Protein AF-A0AAW7VIS8-F1 (afdb_monomer_lite)

Foldseek 3Di:
DAKKKKWKDFDDDDDDDPDDDDGPDIDIDIDPPVVVVVVVCVVDVDPGDMDMDIGDLVNLCVLCVVVVHDDDSVLSVVLSVVLVVPDPVCCSNPNDDSVVSVVSSVVSRVPDDDDDPLVRLVVVLVVLVVVLVVQQVVCVVVVHDRDPVSVVSVVVSVVSVVVSVVVVVVVD

Organism: Escherichia coli (NCBI:txid562)

Sequence (172 aa):
MAPIACSWRHIPKFWNWMRALKIEKETRMYGTCETLCRELAAQYPGNTPLMLVVWSPEEIQALADGMEISLTGHEIRTVLARLEDIPEDQRIESGISSAAVMEIINNVSENRQVTVPAELLASLIQTAEQALWKREWAARDHGLAVPECVTRRQEVVNQARTLLKNNTHEND

InterPro domains:
  IPR009811 Protein of unknown function DUF1380 [PF07128] (29-164)

Secondary structure (DSSP, 8-state):
---EEEEEEE--S--S-TT---------EEE-HHHHHHHHHHH--SS--EEEEEE-HHHHHHHHHHTT----HHHHHHHHHHHHHS-HHHHHHH---HHHHHHHHHHHHHT------HHHHHHHHHHHHHHHHHHHHHHHHTTPPPPHHHHHHHHHHHHHHHHHHHHHHTT-

Structure (mmCIF, N/CA/C/O backbone):
data_AF-A0AAW7VIS8-F1
#
_entry.id   AF-A0AAW7VIS8-F1
#
loop_
_atom_site.group_PDB
_atom_site.id
_atom_site.type_symbol
_atom_site.label_atom_id
_atom_site.label_alt_id
_atom_site.label_comp_id
_atom_site.label_asym_id
_atom_site.label_entity_id
_atom_site.label_seq_id
_atom_site.pdbx_PDB_ins_code
_atom_site.Cartn_x
_atom_site.Cartn_y
_atom_site.Cartn_z
_atom_site.occupancy
_atom_site.B_iso_or_equiv
_atom_site.auth_seq_id
_atom_site.auth_comp_id
_atom_site.auth_asym_id
_atom_site.auth_atom_id
_atom_site.pdbx_PDB_model_num
ATOM 1 N N . MET A 1 1 ? -1.446 11.760 21.040 1.00 36.16 1 MET A N 1
ATOM 2 C CA . MET A 1 1 ? -2.507 10.863 21.542 1.00 36.16 1 MET A CA 1
ATOM 3 C C . MET A 1 1 ? -3.394 10.531 20.357 1.00 36.16 1 MET A C 1
ATOM 5 O O . MET A 1 1 ? -3.968 11.453 19.793 1.00 36.16 1 MET A O 1
ATOM 9 N N . ALA A 1 2 ? -3.364 9.285 19.886 1.00 33.38 2 ALA A N 1
ATOM 10 C CA . ALA A 1 2 ? -4.018 8.860 18.647 1.00 33.38 2 ALA A CA 1
ATOM 11 C C . ALA A 1 2 ? -5.399 8.223 18.938 1.00 33.38 2 ALA A C 1
ATOM 13 O O . ALA A 1 2 ? -5.573 7.665 20.020 1.00 33.38 2 ALA A O 1
ATOM 14 N N . PRO A 1 3 ? -6.390 8.352 18.034 1.00 31.83 3 PRO A N 1
ATOM 15 C CA . PRO A 1 3 ? -7.753 7.877 18.271 1.00 31.83 3 PRO A CA 1
ATOM 16 C C . PRO A 1 3 ? -7.880 6.360 18.067 1.00 31.83 3 PRO A C 1
ATOM 18 O O . PRO A 1 3 ? -7.249 5.794 17.179 1.00 31.83 3 PRO A O 1
ATOM 21 N N . ILE A 1 4 ? -8.720 5.734 18.891 1.00 37.12 4 ILE A N 1
ATOM 22 C CA . ILE A 1 4 ? -9.077 4.308 18.887 1.00 37.12 4 ILE A CA 1
ATOM 23 C C . ILE A 1 4 ? -10.488 4.178 18.287 1.00 37.12 4 ILE A C 1
ATOM 25 O O . ILE A 1 4 ? -11.353 5.002 18.600 1.00 37.12 4 ILE A O 1
ATOM 29 N N . ALA A 1 5 ? -10.728 3.167 17.447 1.00 33.66 5 ALA A N 1
ATOM 30 C CA . ALA A 1 5 ? -12.053 2.836 16.913 1.00 33.66 5 ALA A CA 1
ATOM 31 C C . ALA A 1 5 ? -12.623 1.597 17.632 1.00 33.66 5 ALA A C 1
ATOM 33 O O . ALA A 1 5 ? -11.936 0.587 17.764 1.00 33.66 5 ALA A O 1
ATOM 34 N N . CYS A 1 6 ? -13.878 1.657 18.092 1.00 36.50 6 CYS A N 1
ATOM 35 C CA . CYS A 1 6 ? -14.555 0.557 18.798 1.00 36.50 6 CYS A CA 1
ATOM 36 C C . CYS A 1 6 ? -15.800 0.057 18.046 1.00 36.50 6 CYS A C 1
ATOM 38 O O . CYS A 1 6 ? -16.618 0.856 17.590 1.00 36.50 6 CYS A O 1
ATOM 40 N N . SER A 1 7 ? -15.979 -1.268 17.992 1.00 36.31 7 SER A N 1
ATOM 41 C CA . SER A 1 7 ? -17.144 -1.972 17.427 1.00 36.31 7 SER A CA 1
ATOM 42 C C . SER A 1 7 ? -17.787 -2.900 18.476 1.00 36.31 7 SER A C 1
ATOM 44 O O . SER A 1 7 ? -17.074 -3.559 19.235 1.00 36.31 7 SER A O 1
ATOM 46 N N . TRP A 1 8 ? -19.128 -2.989 18.519 1.00 46.12 8 TRP A N 1
ATOM 47 C CA . TRP A 1 8 ? -19.907 -3.627 19.608 1.00 46.12 8 TRP A CA 1
ATOM 48 C C . TRP A 1 8 ? -20.573 -4.959 19.238 1.00 46.12 8 TRP A C 1
ATOM 50 O O . TRP A 1 8 ? -20.967 -5.164 18.093 1.00 46.12 8 TRP A O 1
ATOM 60 N N . ARG A 1 9 ? -20.788 -5.828 20.239 1.00 39.97 9 ARG A N 1
ATOM 61 C CA . ARG A 1 9 ? -21.609 -7.055 20.196 1.00 39.97 9 ARG A CA 1
ATOM 62 C C . ARG A 1 9 ? -22.342 -7.294 21.528 1.00 39.97 9 ARG A C 1
ATOM 64 O O . ARG A 1 9 ? -21.799 -7.045 22.600 1.00 39.97 9 ARG A O 1
ATOM 71 N N . HIS A 1 10 ? -23.549 -7.855 21.464 1.00 36.19 10 HIS A N 1
ATOM 72 C CA . HIS A 1 10 ? -24.329 -8.359 22.606 1.00 36.19 10 HIS A CA 1
ATOM 73 C C . HIS A 1 10 ? -24.281 -9.900 22.616 1.00 36.19 10 HIS A C 1
ATOM 75 O O . HIS A 1 10 ? -24.570 -10.511 21.587 1.00 36.19 10 HIS A O 1
ATOM 81 N N . ILE A 1 11 ? -23.924 -10.550 23.737 1.00 35.75 11 ILE A N 1
ATOM 82 C CA . ILE A 1 11 ? -23.792 -12.025 23.816 1.00 35.75 11 ILE A CA 1
ATOM 83 C C . ILE A 1 11 ? -24.609 -12.610 24.978 1.00 35.75 11 ILE A C 1
ATOM 85 O O . ILE A 1 11 ? -24.197 -12.486 26.130 1.00 35.75 11 ILE A O 1
ATOM 89 N N . PRO A 1 12 ? -25.701 -13.355 24.726 1.00 32.09 12 PRO A N 1
ATOM 90 C CA . PRO A 1 12 ? -26.287 -14.234 25.730 1.00 32.09 12 PRO A CA 1
ATOM 91 C C . PRO A 1 12 ? -25.425 -15.490 25.925 1.00 32.09 12 PRO A C 1
ATOM 93 O O . PRO A 1 12 ? -24.789 -15.994 25.001 1.00 32.09 12 PRO A O 1
ATOM 96 N N . LYS A 1 13 ? -25.410 -15.990 27.162 1.00 38.06 13 LYS A N 1
ATOM 97 C CA . LYS A 1 13 ? -24.588 -17.113 27.625 1.00 38.06 13 LYS A CA 1
ATOM 98 C C . LYS A 1 13 ? -24.809 -18.395 26.803 1.00 38.06 13 LYS A C 1
ATOM 100 O O . LYS A 1 13 ? -25.942 -18.785 26.552 1.00 38.06 13 LYS A O 1
ATOM 105 N N . PHE A 1 14 ? -23.697 -19.103 26.594 1.00 30.92 14 PHE A N 1
ATOM 106 C CA . PHE A 1 14 ? -23.568 -20.509 26.189 1.00 30.92 14 PHE A CA 1
ATOM 107 C C . PHE A 1 14 ? -23.667 -20.826 24.683 1.00 30.92 14 PHE A C 1
ATOM 109 O O . PHE A 1 14 ? -24.693 -20.685 24.029 1.00 30.92 14 PHE A O 1
ATOM 116 N N . TRP A 1 15 ? -22.537 -21.301 24.157 1.00 34.44 15 TRP A N 1
ATOM 117 C CA . TRP A 1 15 ? -22.307 -21.743 22.786 1.00 34.44 15 TRP A CA 1
ATOM 118 C C . TRP A 1 15 ? -23.115 -23.001 22.453 1.00 34.44 15 TRP A C 1
ATOM 120 O O . TRP A 1 15 ? -22.783 -24.051 22.997 1.00 34.44 15 TRP A O 1
ATOM 130 N N . ASN A 1 16 ? -24.097 -22.914 21.539 1.00 27.25 16 ASN A N 1
ATOM 131 C CA . ASN A 1 16 ? -24.385 -23.973 20.551 1.00 27.25 16 ASN A CA 1
ATOM 132 C C . ASN A 1 16 ? -25.410 -23.584 19.450 1.00 27.25 16 ASN A C 1
ATOM 134 O O . ASN A 1 16 ? -26.358 -24.325 19.241 1.00 27.25 16 ASN A O 1
ATOM 138 N N . TRP A 1 17 ? -25.299 -22.433 18.766 1.00 26.44 17 TRP A N 1
ATOM 139 C CA . TRP A 1 17 ? -26.047 -22.162 17.509 1.00 26.44 17 TRP A CA 1
ATOM 140 C C . TRP A 1 17 ? -25.702 -20.772 16.935 1.00 26.44 17 TRP A C 1
ATOM 142 O O . TRP A 1 17 ? -26.416 -19.792 17.134 1.00 26.44 17 TRP A O 1
ATOM 152 N N . MET A 1 18 ? -24.585 -20.648 16.212 1.00 26.09 18 MET A N 1
ATOM 153 C CA . MET A 1 18 ? -24.274 -19.420 15.461 1.00 26.09 18 MET A CA 1
ATOM 154 C C . MET A 1 18 ? -24.998 -19.431 14.111 1.00 26.09 18 MET A C 1
ATOM 156 O O . MET A 1 18 ? -24.404 -19.766 13.091 1.00 26.09 18 MET A O 1
ATOM 160 N N . ARG A 1 19 ? -26.297 -19.108 14.081 1.00 28.11 19 ARG A N 1
ATOM 161 C CA . ARG A 1 19 ? -26.960 -18.797 12.798 1.00 28.11 19 ARG A CA 1
ATOM 162 C C . ARG A 1 19 ? -28.054 -17.730 12.824 1.00 28.11 19 ARG A C 1
ATOM 164 O O . ARG A 1 19 ? -28.596 -17.436 11.769 1.00 28.11 19 ARG A O 1
ATOM 171 N N . ALA A 1 20 ? -28.395 -17.133 13.965 1.00 31.80 20 ALA A N 1
ATOM 172 C CA . ALA A 1 20 ? -29.481 -16.147 13.989 1.00 31.80 20 ALA A CA 1
ATOM 173 C C . ALA A 1 20 ? -29.485 -15.261 15.246 1.00 31.80 20 ALA A C 1
ATOM 175 O O . ALA A 1 20 ? -30.458 -15.262 15.995 1.00 31.80 20 ALA A O 1
ATOM 176 N N . LEU A 1 21 ? -28.427 -14.488 15.498 1.00 36.03 21 LEU A N 1
ATOM 177 C CA . LEU A 1 21 ? -28.512 -13.377 16.455 1.00 36.03 21 LEU A CA 1
ATOM 178 C C . LEU A 1 21 ? -28.484 -12.066 15.678 1.00 36.03 21 LEU A C 1
ATOM 180 O O . LEU A 1 21 ? -27.438 -11.554 15.297 1.00 36.03 21 LEU A O 1
ATOM 184 N N . LYS A 1 22 ? -29.696 -11.582 15.404 1.00 36.78 22 LYS A N 1
ATOM 185 C CA . LYS A 1 22 ? -29.989 -10.269 14.839 1.00 36.78 22 LYS A CA 1
ATOM 186 C C . LYS A 1 22 ? -29.343 -9.211 15.739 1.00 36.78 22 LYS A C 1
ATOM 188 O O . LYS A 1 22 ? -29.690 -9.115 16.914 1.00 36.78 22 LYS A O 1
ATOM 193 N N . ILE A 1 23 ? -28.369 -8.479 15.208 1.00 42.22 23 ILE A N 1
ATOM 194 C CA . ILE A 1 23 ? -27.717 -7.374 15.914 1.00 42.22 23 ILE A CA 1
ATOM 195 C C . ILE A 1 23 ? -28.740 -6.239 16.011 1.00 42.22 23 ILE A C 1
ATOM 197 O O . ILE A 1 23 ? -29.216 -5.750 14.993 1.00 42.22 23 ILE A O 1
ATOM 201 N N . GLU A 1 24 ? -29.151 -5.883 17.231 1.00 42.25 24 GLU A N 1
ATOM 202 C CA . GLU A 1 24 ? -30.193 -4.865 17.443 1.00 42.25 24 GLU A CA 1
ATOM 203 C C . GLU A 1 24 ? -29.655 -3.427 17.400 1.00 42.25 24 GLU A C 1
ATOM 205 O O . GLU A 1 24 ? -3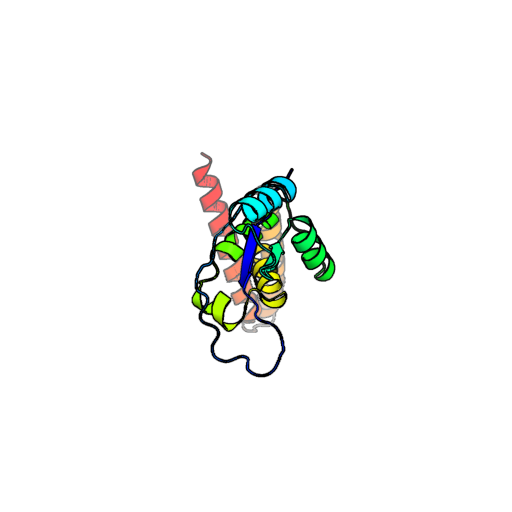0.433 -2.512 17.130 1.00 42.25 24 GLU A O 1
ATOM 210 N N . LYS A 1 25 ? -28.355 -3.198 17.658 1.00 49.59 25 LYS A N 1
ATOM 211 C CA . LYS A 1 25 ? -27.753 -1.855 17.593 1.00 49.59 25 LYS A CA 1
ATOM 212 C C . LYS A 1 25 ? -26.217 -1.881 17.575 1.00 49.59 25 LYS A C 1
ATOM 214 O O . LYS A 1 25 ? -25.607 -2.408 18.503 1.00 49.59 25 LYS A O 1
ATOM 219 N N . GLU A 1 26 ? -25.598 -1.259 16.572 1.00 50.66 26 GLU A N 1
ATOM 220 C CA . GLU A 1 26 ? -24.171 -0.899 16.560 1.00 50.66 26 GLU A CA 1
ATOM 221 C C . GLU A 1 26 ? -24.029 0.608 16.861 1.00 50.66 26 GLU A C 1
ATOM 223 O O . GLU A 1 26 ? -24.616 1.439 16.173 1.00 50.66 26 GLU A O 1
ATOM 228 N N . THR A 1 27 ? -23.270 0.988 17.898 1.00 54.41 27 THR A N 1
ATOM 229 C CA . THR A 1 27 ? -23.032 2.407 18.249 1.00 54.41 27 THR A CA 1
ATOM 230 C C . THR A 1 27 ? -21.568 2.773 18.034 1.00 54.41 27 THR A C 1
ATOM 232 O O . THR A 1 27 ? -20.755 2.517 18.898 1.00 54.41 27 THR A O 1
ATOM 235 N N . ARG A 1 28 ? -21.157 3.401 16.937 1.00 55.91 28 ARG A N 1
ATOM 236 C CA . ARG A 1 28 ? -19.734 3.777 16.781 1.00 55.91 28 ARG A CA 1
ATOM 237 C C . ARG A 1 28 ? -19.318 4.802 17.846 1.00 55.91 28 ARG A C 1
ATOM 239 O O . ARG A 1 28 ? -20.007 5.801 18.032 1.00 55.91 28 ARG A O 1
ATOM 246 N N . MET A 1 29 ? -18.217 4.544 18.554 1.00 64.06 29 MET A N 1
ATOM 247 C CA . MET A 1 29 ? -17.666 5.462 19.558 1.00 64.06 29 MET A CA 1
ATOM 248 C C . MET A 1 29 ? -16.175 5.682 19.299 1.00 64.06 29 MET A C 1
ATOM 250 O O . MET A 1 29 ? -15.439 4.729 19.032 1.00 64.06 29 MET A O 1
ATOM 254 N N . TYR A 1 30 ? -15.743 6.937 19.412 1.00 55.19 30 TYR A N 1
ATOM 255 C CA . TYR A 1 30 ? -14.364 7.371 19.201 1.00 55.19 30 TYR A CA 1
ATOM 256 C C . TYR A 1 30 ? -13.888 8.155 20.416 1.00 55.19 30 TYR A C 1
ATOM 258 O O . TYR A 1 30 ? -14.572 9.061 20.886 1.00 55.19 30 TYR A O 1
ATOM 266 N N . GLY A 1 31 ? -12.703 7.836 20.926 1.00 63.25 31 GLY A N 1
ATOM 267 C CA . GLY A 1 31 ? -12.165 8.530 22.088 1.00 63.25 31 GLY A CA 1
ATOM 268 C C . GLY A 1 31 ? -11.004 7.789 22.727 1.00 63.25 31 GLY A C 1
ATOM 269 O O . GLY A 1 31 ? -10.467 6.833 22.172 1.00 63.25 31 GLY A O 1
ATOM 270 N N . THR A 1 32 ? -10.604 8.241 23.910 1.00 64.38 32 THR A N 1
ATOM 271 C CA . THR A 1 32 ? -9.677 7.485 24.756 1.00 64.38 32 THR A CA 1
ATOM 272 C C . THR A 1 32 ? -10.414 6.307 25.389 1.00 64.38 32 THR A C 1
ATOM 274 O O . THR A 1 32 ? -11.631 6.370 25.572 1.00 64.38 32 THR A O 1
ATOM 277 N N . CYS A 1 33 ? -9.690 5.259 25.797 1.00 61.94 33 CYS A N 1
ATOM 278 C CA . CYS A 1 33 ? -10.285 4.149 26.550 1.00 61.94 33 CYS A CA 1
ATOM 279 C C . CYS A 1 33 ? -11.124 4.645 27.737 1.00 61.94 33 CYS A C 1
ATOM 281 O O . CYS A 1 33 ? -12.195 4.115 27.997 1.00 61.94 33 CYS A O 1
ATOM 283 N N . GLU A 1 34 ? -10.684 5.702 28.424 1.00 71.00 34 GLU A N 1
ATOM 284 C CA . GLU A 1 34 ? -11.408 6.279 29.558 1.00 71.00 34 GLU A CA 1
ATOM 285 C C . GLU A 1 34 ? -12.743 6.930 29.155 1.00 71.00 34 GLU A C 1
ATOM 287 O O . GLU A 1 34 ? -13.753 6.736 29.835 1.00 71.00 34 GLU A O 1
ATOM 292 N N . THR A 1 35 ? -12.776 7.677 28.046 1.00 74.31 35 THR A N 1
ATOM 293 C CA . THR A 1 35 ? -14.015 8.268 27.517 1.00 74.31 35 THR A CA 1
ATOM 294 C C . THR A 1 35 ? -14.969 7.178 27.044 1.00 74.31 35 THR A C 1
ATOM 296 O O . THR A 1 35 ? -16.138 7.182 27.424 1.00 74.31 35 THR A O 1
ATOM 299 N N . LEU A 1 36 ? -14.450 6.197 26.302 1.00 71.06 36 LEU A N 1
ATOM 300 C CA . LEU A 1 36 ? -15.225 5.075 25.776 1.00 71.06 36 LEU A CA 1
ATOM 301 C C . LEU A 1 36 ? -15.830 4.231 26.905 1.00 71.06 36 LEU A C 1
ATOM 303 O O . LEU A 1 36 ? -17.021 3.938 26.879 1.00 71.06 36 LEU A O 1
ATOM 307 N N . CYS A 1 37 ? -15.052 3.901 27.941 1.00 72.12 37 CYS A N 1
ATOM 308 C CA . CYS A 1 37 ? -15.536 3.172 29.118 1.00 72.12 37 CYS A CA 1
ATOM 309 C C . CYS A 1 37 ? -16.620 3.941 29.887 1.00 72.12 37 CYS A C 1
ATOM 311 O O . CYS A 1 37 ? -17.542 3.335 30.433 1.00 72.12 37 CYS A O 1
ATOM 313 N N . ARG A 1 38 ? -16.532 5.273 29.936 1.00 78.25 38 ARG A N 1
ATOM 314 C CA . ARG A 1 38 ? -17.517 6.124 30.615 1.00 78.25 38 ARG A CA 1
ATOM 315 C C . ARG A 1 38 ? -18.822 6.226 29.837 1.00 78.25 38 ARG A C 1
ATOM 317 O O . ARG A 1 38 ? -19.888 6.089 30.431 1.00 78.25 38 ARG A O 1
ATOM 324 N N . GLU A 1 39 ? -18.743 6.442 28.527 1.00 74.44 39 GLU A N 1
ATOM 325 C CA . GLU A 1 39 ? -19.915 6.453 27.647 1.00 74.44 39 GLU A CA 1
ATOM 326 C C . GLU A 1 39 ? -20.615 5.099 27.649 1.00 74.44 39 GLU A C 1
ATOM 328 O O . GLU A 1 39 ? -21.838 5.033 27.754 1.00 74.44 39 GLU A O 1
ATOM 333 N N . LEU A 1 40 ? -19.835 4.022 27.640 1.00 74.38 40 LEU A N 1
ATOM 334 C CA . LEU A 1 40 ? -20.332 2.671 27.820 1.00 74.38 40 LEU A CA 1
ATOM 335 C C . LEU A 1 40 ? -21.118 2.477 29.107 1.00 74.38 40 LEU A C 1
ATOM 337 O O . LEU A 1 40 ? -22.243 1.982 29.078 1.00 74.38 40 LEU A O 1
ATOM 341 N N . ALA A 1 41 ? -20.511 2.856 30.231 1.00 73.75 41 ALA A N 1
ATOM 342 C CA . ALA A 1 41 ? -21.119 2.715 31.544 1.00 73.75 41 ALA A CA 1
ATOM 343 C C . ALA A 1 41 ? -22.401 3.554 31.668 1.00 73.75 41 ALA A C 1
ATOM 345 O O . ALA A 1 41 ? -23.338 3.145 32.351 1.00 73.75 41 ALA A O 1
ATOM 346 N N . ALA A 1 42 ? -22.460 4.703 30.986 1.00 77.50 42 ALA A N 1
ATOM 347 C CA . ALA A 1 42 ? -23.645 5.552 30.932 1.00 77.50 42 ALA A CA 1
ATOM 348 C C . ALA A 1 42 ? -24.753 4.983 30.027 1.00 77.50 42 ALA A C 1
ATOM 350 O O . ALA A 1 42 ? -25.928 5.075 30.377 1.00 77.50 42 ALA A O 1
ATOM 351 N N . GLN A 1 43 ? -24.402 4.403 28.874 1.00 70.75 43 GLN A N 1
ATOM 352 C CA . GLN A 1 43 ? -25.372 3.864 27.911 1.00 70.75 43 GLN A CA 1
ATOM 353 C C . GLN A 1 43 ? -25.925 2.495 28.317 1.00 70.75 43 GLN A C 1
ATOM 355 O O . GLN A 1 43 ? -27.068 2.179 27.991 1.00 70.75 43 GLN A O 1
ATOM 360 N N . TYR A 1 44 ? -25.143 1.701 29.049 1.00 68.94 44 TYR A N 1
ATOM 361 C CA . TYR A 1 44 ? -25.518 0.353 29.467 1.00 68.94 44 TYR A CA 1
ATOM 362 C C . TYR A 1 44 ? -25.354 0.168 30.985 1.00 68.94 44 TYR A C 1
ATOM 364 O O . TYR A 1 44 ? -24.484 -0.584 31.429 1.00 68.94 44 TYR A O 1
ATOM 372 N N . PRO A 1 45 ? -26.188 0.825 31.813 1.00 60.12 45 PRO A N 1
ATOM 373 C CA . PRO A 1 45 ? -26.183 0.609 33.254 1.00 60.12 45 PRO A CA 1
ATOM 374 C C . PRO A 1 45 ? -26.766 -0.778 33.581 1.00 60.12 45 PRO A C 1
ATOM 376 O O . PRO A 1 45 ? -27.976 -0.952 33.699 1.00 60.12 45 PRO A O 1
ATOM 379 N N . GLY A 1 46 ? -25.910 -1.795 33.711 1.00 63.06 46 GLY A N 1
ATOM 380 C CA . GLY A 1 46 ? -26.311 -3.141 34.137 1.00 63.06 46 GLY A CA 1
ATOM 381 C C . GLY A 1 46 ? -25.276 -4.228 33.834 1.00 63.06 46 GLY A C 1
ATOM 382 O O . GLY A 1 46 ? -24.372 -4.032 33.031 1.00 63.06 46 GLY A O 1
ATOM 383 N N . ASN A 1 47 ? -25.437 -5.409 34.445 1.00 60.59 47 ASN A N 1
ATOM 384 C CA . ASN A 1 47 ? -24.599 -6.611 34.247 1.00 60.59 47 ASN A CA 1
ATOM 385 C C . ASN A 1 47 ? -24.763 -7.269 32.855 1.00 60.59 47 ASN A C 1
ATOM 387 O O . ASN A 1 47 ? -24.611 -8.486 32.712 1.00 60.59 47 ASN A O 1
ATOM 391 N N . THR A 1 48 ? -25.120 -6.501 31.829 1.00 57.81 48 THR A N 1
ATOM 392 C CA . THR A 1 48 ? -25.318 -7.021 30.478 1.00 57.81 48 THR A CA 1
ATOM 393 C C . THR A 1 48 ? -23.954 -7.356 29.870 1.00 57.81 48 THR A C 1
ATOM 395 O O . THR A 1 48 ? -23.109 -6.469 29.756 1.00 57.81 48 THR A O 1
ATOM 398 N N . PRO A 1 49 ? -23.697 -8.618 29.485 1.00 56.62 49 PRO A N 1
ATOM 399 C CA . PRO A 1 49 ? -22.436 -8.998 28.863 1.00 56.62 49 PRO A CA 1
ATOM 400 C C . PRO A 1 49 ? -22.307 -8.354 27.476 1.00 56.62 49 PRO A C 1
ATOM 402 O O . PRO A 1 49 ? -23.047 -8.675 26.542 1.00 56.62 49 PRO A O 1
ATOM 405 N N . LEU A 1 50 ? -21.337 -7.452 27.355 1.00 57.94 50 LEU A N 1
ATOM 406 C CA . LEU A 1 50 ? -20.942 -6.812 26.106 1.00 57.94 50 LEU A CA 1
ATOM 407 C C . LEU A 1 50 ? -19.687 -7.502 25.564 1.00 57.94 50 LEU A C 1
ATOM 409 O O . LEU A 1 50 ? -18.747 -7.769 26.310 1.00 57.94 50 LEU A O 1
ATOM 413 N N . MET A 1 51 ? -19.658 -7.768 24.261 1.00 59.06 51 MET A N 1
ATOM 414 C CA . MET A 1 51 ? -18.430 -8.079 23.539 1.00 59.06 51 MET A CA 1
ATOM 415 C C . MET A 1 51 ? -17.974 -6.811 22.828 1.00 59.06 51 MET A C 1
ATOM 417 O O . MET A 1 51 ? -18.653 -6.273 21.958 1.00 59.06 51 MET A O 1
ATOM 421 N N . LEU A 1 52 ? -16.817 -6.329 23.255 1.00 59.78 52 LEU A N 1
ATOM 422 C CA . LEU A 1 52 ? -16.161 -5.144 22.736 1.00 59.78 52 LEU A CA 1
ATOM 423 C C . LEU A 1 52 ? -15.032 -5.598 21.811 1.00 59.78 52 LEU A C 1
ATOM 425 O O . LEU A 1 52 ? -14.188 -6.393 22.223 1.00 59.78 52 LEU A O 1
ATOM 429 N N . VAL A 1 53 ? -15.010 -5.090 20.583 1.00 64.44 53 VAL A N 1
ATOM 430 C CA . VAL A 1 53 ? -13.839 -5.180 19.708 1.00 64.44 53 VAL A CA 1
ATOM 431 C C . VAL A 1 53 ? -13.237 -3.783 19.637 1.00 64.44 53 VAL A C 1
ATOM 433 O O . VAL A 1 53 ? -13.826 -2.878 19.042 1.00 64.44 53 VAL A O 1
ATOM 436 N N . VAL A 1 54 ? -12.097 -3.609 20.301 1.00 67.31 54 VAL A N 1
ATOM 437 C CA . VAL A 1 54 ? -11.316 -2.368 20.298 1.00 67.31 54 VAL A CA 1
ATOM 438 C C . VAL A 1 54 ? -10.229 -2.504 19.247 1.00 67.31 54 VAL A C 1
ATOM 440 O O . VAL A 1 54 ? -9.545 -3.521 19.222 1.00 67.31 54 VAL A O 1
ATOM 443 N N . TRP A 1 55 ? -10.090 -1.496 18.391 1.00 73.81 55 TRP A N 1
ATOM 444 C CA . TRP A 1 55 ? -8.946 -1.349 17.503 1.00 73.81 55 TRP A CA 1
ATOM 445 C C . TRP A 1 55 ? -8.212 -0.066 17.850 1.00 73.81 55 TRP A C 1
ATOM 447 O O . TRP A 1 55 ? -8.656 1.047 17.548 1.00 73.81 55 TRP A O 1
ATOM 457 N N . SER A 1 56 ? -7.081 -0.239 18.517 1.00 76.25 56 SER A N 1
ATOM 458 C CA . SER A 1 56 ? -6.146 0.826 18.838 1.00 76.25 56 SER A CA 1
ATOM 459 C C . SER A 1 56 ? -5.068 0.982 17.759 1.00 76.25 56 SER A C 1
ATOM 461 O O . SER A 1 56 ? -4.745 0.026 17.044 1.00 76.25 56 SER A O 1
ATOM 463 N N . PRO A 1 57 ? -4.481 2.185 17.628 1.00 79.88 57 PRO A N 1
ATOM 464 C CA . PRO A 1 57 ? -3.289 2.402 16.814 1.00 79.88 57 PRO A CA 1
ATOM 465 C C . PRO A 1 57 ? -2.167 1.404 17.126 1.00 79.88 57 PRO A C 1
ATOM 467 O O . PRO A 1 57 ? -1.493 0.936 16.214 1.00 79.88 57 PRO A O 1
ATOM 470 N N . GLU A 1 58 ? -1.994 1.058 18.401 1.00 81.31 58 GLU A N 1
ATOM 471 C CA . GLU A 1 58 ? -0.976 0.128 18.884 1.00 81.31 58 GLU A CA 1
ATOM 472 C C . GLU A 1 58 ? -1.247 -1.314 18.431 1.00 81.31 58 GLU A C 1
ATOM 474 O O . GLU A 1 58 ? -0.319 -2.008 18.029 1.00 81.31 58 GLU A O 1
ATOM 479 N N . GLU A 1 59 ? -2.506 -1.761 18.431 1.00 81.69 59 GLU A N 1
ATOM 480 C CA . GLU A 1 59 ? -2.885 -3.088 17.920 1.00 81.69 59 GLU A CA 1
ATOM 481 C C . GLU A 1 59 ? -2.715 -3.187 16.401 1.00 81.69 59 GLU A C 1
ATOM 483 O O . GLU A 1 59 ? -2.255 -4.211 15.898 1.00 81.69 59 GLU A O 1
ATOM 488 N N . ILE A 1 60 ? -3.032 -2.117 15.664 1.00 84.31 60 ILE A N 1
ATOM 489 C CA . ILE A 1 60 ? -2.779 -2.055 14.217 1.00 84.31 60 ILE A CA 1
ATOM 490 C C . ILE A 1 60 ? -1.278 -2.090 13.938 1.00 84.31 60 ILE A C 1
ATOM 492 O O . ILE A 1 60 ? -0.847 -2.806 13.036 1.00 84.31 60 ILE A O 1
ATOM 496 N N . GLN A 1 61 ? -0.481 -1.360 14.720 1.00 83.81 61 GLN A N 1
ATOM 497 C CA . GLN A 1 61 ? 0.972 -1.383 14.595 1.00 83.81 61 GLN A CA 1
ATOM 498 C C . GLN A 1 61 ? 1.532 -2.776 14.900 1.00 83.81 61 GLN A C 1
ATOM 500 O O . GLN A 1 61 ? 2.313 -3.288 14.111 1.00 83.81 61 GLN A O 1
ATOM 505 N N . ALA A 1 62 ? 1.085 -3.426 15.976 1.00 86.06 62 ALA A N 1
ATOM 506 C CA . ALA A 1 62 ? 1.527 -4.774 16.330 1.00 86.06 62 ALA A CA 1
ATOM 507 C C . ALA A 1 62 ? 1.172 -5.812 15.250 1.00 86.06 62 ALA A C 1
ATOM 509 O O . ALA A 1 62 ? 1.961 -6.718 14.977 1.00 86.06 62 ALA A O 1
ATOM 510 N N . LEU A 1 63 ? 0.005 -5.674 14.608 1.00 86.25 63 LEU A N 1
ATOM 511 C CA . LEU A 1 63 ? -0.358 -6.498 13.455 1.00 86.25 63 LEU A CA 1
ATOM 512 C C . LEU A 1 63 ? 0.554 -6.230 12.255 1.00 86.25 63 LEU A C 1
ATOM 514 O O . LEU A 1 63 ? 1.027 -7.182 11.641 1.00 86.25 63 LEU A O 1
ATOM 518 N N . ALA A 1 64 ? 0.823 -4.963 11.941 1.00 88.12 64 ALA A N 1
ATOM 519 C CA . ALA A 1 64 ? 1.693 -4.589 10.831 1.00 88.12 64 ALA A CA 1
ATOM 520 C C . ALA A 1 64 ? 3.147 -5.039 11.051 1.00 88.12 64 ALA A C 1
ATOM 522 O O . ALA A 1 64 ? 3.772 -5.557 10.128 1.00 88.12 64 ALA A O 1
ATOM 523 N N . ASP A 1 65 ? 3.656 -4.940 12.279 1.00 88.19 65 ASP A N 1
ATOM 524 C CA . ASP A 1 65 ? 4.984 -5.427 12.659 1.00 88.19 65 ASP A CA 1
ATOM 525 C C . ASP A 1 65 ? 5.087 -6.949 12.470 1.00 88.19 65 ASP A C 1
ATOM 527 O O . ASP A 1 65 ? 6.085 -7.444 11.948 1.00 88.19 65 ASP A O 1
ATOM 531 N N . GLY A 1 66 ? 4.028 -7.697 12.810 1.00 87.81 66 GLY A N 1
ATOM 532 C CA . GLY A 1 66 ? 3.930 -9.134 12.532 1.00 87.81 66 GLY A CA 1
ATOM 533 C C . GLY A 1 66 ? 3.872 -9.485 11.039 1.00 87.81 66 GLY A C 1
ATOM 534 O O . GLY A 1 66 ? 4.128 -10.631 10.672 1.00 87.81 66 GLY A O 1
ATOM 535 N N . MET A 1 67 ? 3.559 -8.509 10.184 1.00 88.44 67 MET A N 1
ATOM 536 C CA . MET A 1 67 ? 3.573 -8.616 8.722 1.00 88.44 67 MET A CA 1
ATOM 537 C C . MET A 1 67 ? 4.853 -8.043 8.093 1.00 88.44 67 MET A C 1
ATOM 539 O O . MET A 1 67 ? 4.953 -8.009 6.871 1.00 88.44 67 MET A O 1
ATOM 543 N N . GLU A 1 68 ? 5.810 -7.569 8.898 1.00 88.00 68 GLU A N 1
ATOM 544 C CA . GLU A 1 68 ? 7.012 -6.856 8.439 1.00 88.00 68 GLU A CA 1
ATOM 545 C C . GLU A 1 68 ? 6.704 -5.557 7.654 1.00 88.00 68 GLU A C 1
ATOM 547 O O . GLU A 1 68 ? 7.492 -5.106 6.820 1.00 88.00 68 GLU A O 1
ATOM 552 N N . ILE A 1 69 ? 5.567 -4.910 7.941 1.00 86.06 69 ILE A N 1
ATOM 553 C CA . ILE A 1 69 ? 5.128 -3.658 7.308 1.00 86.06 69 ILE A CA 1
ATOM 554 C C . ILE A 1 69 ? 5.275 -2.496 8.293 1.00 86.06 69 ILE A C 1
ATOM 556 O O . ILE A 1 69 ? 4.587 -2.417 9.306 1.00 86.06 69 ILE A O 1
ATOM 560 N N . SER A 1 70 ? 6.119 -1.517 7.963 1.00 88.56 70 SER A N 1
ATOM 561 C CA . SER A 1 70 ? 6.210 -0.274 8.739 1.00 88.56 70 SER A CA 1
ATOM 562 C C . SER A 1 70 ? 5.126 0.715 8.315 1.00 88.56 70 SER A C 1
ATOM 564 O O . SER A 1 70 ? 5.213 1.292 7.228 1.00 88.56 70 SER A O 1
ATOM 566 N N . LEU A 1 71 ? 4.129 0.939 9.171 1.00 86.88 71 LEU A N 1
ATOM 567 C CA . LEU A 1 71 ? 3.086 1.946 8.966 1.00 86.88 71 LEU A CA 1
ATOM 568 C C . LEU A 1 71 ? 3.471 3.308 9.557 1.00 86.88 71 LEU A C 1
ATOM 570 O O . LEU A 1 71 ? 4.052 3.423 10.632 1.00 86.88 71 LEU A O 1
ATOM 574 N N . THR A 1 72 ? 3.098 4.370 8.854 1.00 87.44 72 THR A N 1
ATOM 575 C CA . THR A 1 72 ? 3.133 5.744 9.355 1.00 87.44 72 THR A CA 1
ATOM 576 C C . THR A 1 72 ? 1.869 6.053 10.155 1.00 87.44 72 THR A C 1
ATOM 578 O O . THR A 1 72 ? 0.809 5.464 9.949 1.00 87.44 72 THR A O 1
ATOM 581 N N . GLY A 1 73 ? 1.917 7.073 11.018 1.00 84.94 73 GLY A N 1
ATOM 582 C CA . GLY A 1 73 ? 0.734 7.486 11.780 1.00 84.94 73 GLY A CA 1
ATOM 583 C C . GLY A 1 73 ? -0.467 7.899 10.912 1.00 84.94 73 GLY A C 1
ATOM 584 O O . GLY A 1 73 ? -1.604 7.802 11.366 1.00 84.94 73 GLY A O 1
ATOM 585 N N . HIS A 1 74 ? -0.247 8.362 9.675 1.00 84.75 74 HIS A N 1
ATOM 586 C CA . HIS A 1 74 ? -1.334 8.648 8.731 1.00 84.75 74 HIS A CA 1
ATOM 587 C C . HIS A 1 74 ? -1.955 7.367 8.164 1.00 84.75 74 HIS A C 1
ATOM 589 O O . HIS A 1 74 ? -3.178 7.266 8.077 1.00 84.75 74 HIS A O 1
ATOM 595 N N . GLU A 1 75 ? -1.134 6.371 7.844 1.00 86.44 75 GLU A N 1
ATOM 596 C CA . GLU A 1 75 ? -1.609 5.076 7.356 1.00 86.44 75 GLU A CA 1
ATOM 597 C C . GLU A 1 75 ? -2.386 4.327 8.433 1.00 86.44 75 GLU A C 1
ATOM 599 O O . GLU A 1 75 ? -3.457 3.816 8.139 1.00 86.44 75 GLU A O 1
ATOM 604 N N . ILE A 1 76 ? -1.945 4.368 9.695 1.00 84.88 76 ILE A N 1
ATOM 605 C CA . ILE A 1 76 ? -2.703 3.791 10.818 1.00 84.88 76 ILE A CA 1
ATOM 606 C C . ILE A 1 76 ? -4.100 4.424 10.916 1.00 84.88 76 ILE A C 1
ATOM 608 O O . ILE A 1 76 ? -5.098 3.719 11.051 1.00 84.88 76 ILE A O 1
ATOM 612 N N . ARG A 1 77 ? -4.202 5.755 10.781 1.00 82.38 77 ARG A N 1
ATOM 613 C CA . ARG A 1 77 ? -5.506 6.447 10.748 1.00 82.38 77 ARG A CA 1
ATOM 614 C C . ARG A 1 77 ? -6.349 6.044 9.539 1.00 82.38 77 ARG A C 1
ATOM 616 O O . ARG A 1 77 ? -7.563 5.949 9.656 1.00 82.38 77 ARG A O 1
ATOM 623 N N . THR A 1 78 ? -5.711 5.796 8.400 1.00 85.81 78 THR A N 1
ATOM 624 C CA . THR A 1 78 ? -6.386 5.350 7.174 1.00 85.81 78 THR A CA 1
ATOM 625 C C . THR A 1 78 ? -6.907 3.921 7.314 1.00 85.81 78 THR A C 1
ATOM 627 O O . THR A 1 78 ? -8.032 3.647 6.907 1.00 85.81 78 THR A O 1
ATOM 630 N N . VAL A 1 79 ? -6.137 3.023 7.938 1.00 85.94 79 VAL A N 1
ATOM 631 C CA . VAL A 1 79 ? -6.581 1.664 8.279 1.00 85.94 79 VAL A CA 1
ATOM 632 C C . VAL A 1 79 ? -7.794 1.735 9.207 1.00 85.94 79 VAL A C 1
ATOM 634 O O . VAL A 1 79 ? -8.811 1.124 8.903 1.00 85.94 79 VAL A O 1
ATOM 637 N N . LEU A 1 80 ? -7.737 2.540 10.276 1.00 82.31 80 LEU A N 1
ATOM 638 C CA . LEU A 1 80 ? -8.871 2.736 11.191 1.00 82.31 80 LEU A CA 1
ATOM 639 C C . LEU A 1 80 ? -10.124 3.260 10.478 1.00 82.31 80 LEU A C 1
ATOM 641 O O . LEU A 1 80 ? -11.211 2.737 10.707 1.00 82.31 80 LEU A O 1
ATOM 645 N N . ALA A 1 81 ? -9.979 4.248 9.592 1.00 82.12 81 ALA A N 1
ATOM 646 C CA . ALA A 1 81 ? -11.093 4.766 8.799 1.00 82.12 81 ALA A CA 1
ATOM 647 C C . ALA A 1 81 ? -11.680 3.692 7.865 1.00 82.12 81 ALA A C 1
ATOM 649 O O . ALA A 1 81 ? -12.889 3.532 7.772 1.00 82.12 81 ALA A O 1
ATOM 650 N N . ARG A 1 82 ? -10.840 2.866 7.235 1.00 81.31 82 ARG A N 1
ATOM 651 C CA . ARG A 1 82 ? -11.319 1.770 6.377 1.00 81.31 82 ARG A CA 1
ATOM 652 C C . ARG A 1 82 ? -12.001 0.646 7.150 1.00 81.31 82 ARG A C 1
ATOM 654 O O . ARG A 1 82 ? -12.884 -0.004 6.604 1.00 81.31 82 ARG A O 1
ATOM 661 N N . LEU A 1 83 ? -11.635 0.429 8.415 1.00 78.12 83 LEU A N 1
ATOM 662 C CA . LEU A 1 83 ? -12.377 -0.470 9.304 1.00 78.12 83 LEU A CA 1
ATOM 663 C C . LEU A 1 83 ? -13.772 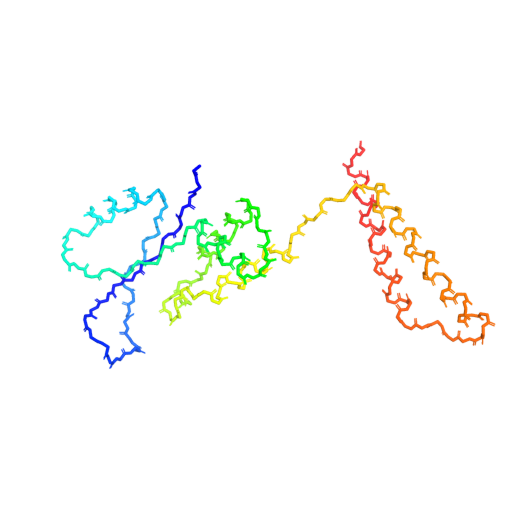0.070 9.632 1.00 78.12 83 LEU A C 1
ATOM 665 O O . LEU A 1 83 ? -14.685 -0.712 9.900 1.00 78.12 83 LEU A O 1
ATOM 669 N N . GLU A 1 84 ? -13.961 1.389 9.613 1.00 71.69 84 GLU A N 1
ATOM 670 C CA . GLU A 1 84 ? -15.277 2.015 9.739 1.00 71.69 84 GLU A CA 1
ATOM 671 C C . GLU A 1 84 ? -16.133 1.827 8.475 1.00 71.69 84 GLU A C 1
ATOM 673 O O . GLU A 1 84 ? -17.342 1.597 8.588 1.00 71.69 84 GLU A O 1
ATOM 678 N N . ASP A 1 85 ? -15.509 1.861 7.298 1.00 79.38 85 ASP A N 1
ATOM 679 C CA . ASP A 1 85 ? -16.186 1.719 6.003 1.00 79.38 85 ASP A CA 1
ATOM 680 C C . ASP A 1 85 ? -16.634 0.282 5.683 1.00 79.38 85 ASP A C 1
ATOM 682 O O . ASP A 1 85 ? -17.394 0.077 4.733 1.00 79.38 85 ASP A O 1
ATOM 686 N N . ILE A 1 86 ? -16.208 -0.724 6.463 1.00 72.62 86 ILE A N 1
ATOM 687 C CA . ILE A 1 86 ? -16.708 -2.099 6.308 1.00 72.62 86 ILE A CA 1
ATOM 688 C C . ILE A 1 86 ? -18.231 -2.086 6.515 1.00 72.62 86 ILE A C 1
ATOM 690 O O . ILE A 1 86 ? -18.695 -1.610 7.561 1.00 72.62 86 ILE A O 1
ATOM 694 N N . PRO A 1 87 ? -19.016 -2.612 5.558 1.00 68.56 87 PRO A N 1
ATOM 695 C CA . PRO A 1 87 ? -20.462 -2.522 5.617 1.00 68.56 87 PRO A CA 1
ATOM 696 C C . PRO A 1 87 ? -21.026 -3.406 6.742 1.00 68.56 87 PRO A C 1
ATOM 698 O O . PRO A 1 87 ? -20.442 -4.416 7.149 1.00 68.56 87 PRO A O 1
ATOM 701 N N . GLU A 1 88 ? -22.147 -2.960 7.311 1.00 61.03 88 GLU A N 1
ATOM 702 C CA . GLU A 1 88 ? -22.728 -3.527 8.534 1.00 61.03 88 GLU A CA 1
ATOM 703 C C . GLU A 1 88 ? -23.123 -5.003 8.361 1.00 61.03 88 GLU A C 1
ATOM 705 O O . GLU A 1 88 ? -22.943 -5.806 9.273 1.00 61.03 88 GLU A O 1
ATOM 710 N N . ASP A 1 89 ? -23.569 -5.394 7.167 1.00 61.66 89 ASP A N 1
ATOM 711 C CA . ASP A 1 89 ? -23.898 -6.773 6.794 1.00 61.66 89 ASP A CA 1
ATOM 712 C C . ASP A 1 89 ? -22.699 -7.723 6.955 1.00 61.66 89 ASP A C 1
ATOM 714 O O . ASP A 1 89 ? -22.812 -8.754 7.623 1.00 61.66 89 ASP A O 1
ATOM 718 N N . GLN A 1 90 ? -21.522 -7.338 6.451 1.00 61.62 90 GLN A N 1
ATOM 719 C CA . GLN A 1 90 ? -20.290 -8.120 6.600 1.00 61.62 90 GLN A CA 1
ATOM 720 C C . GLN A 1 90 ? -19.814 -8.174 8.059 1.00 61.62 90 GLN A C 1
ATOM 722 O O . GLN A 1 90 ? -19.318 -9.207 8.525 1.00 61.62 90 GLN A O 1
ATOM 727 N N . ARG A 1 91 ? -20.005 -7.090 8.821 1.00 61.16 91 ARG A N 1
ATOM 728 C CA . ARG A 1 91 ? -19.663 -7.038 10.257 1.00 61.16 91 ARG A CA 1
ATOM 729 C C . ARG A 1 91 ? -20.581 -7.924 11.096 1.00 61.16 91 ARG A C 1
ATOM 731 O O . ARG A 1 91 ? -20.104 -8.573 12.032 1.00 61.16 91 ARG A O 1
ATOM 738 N N . ILE A 1 92 ? -21.870 -7.969 10.764 1.00 54.84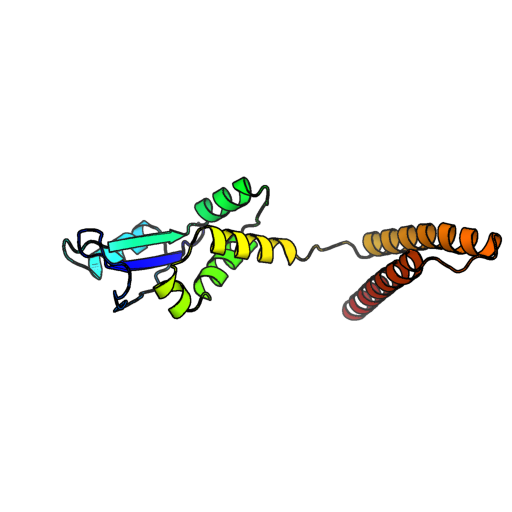 92 ILE A N 1
ATOM 739 C CA . ILE A 1 92 ? -22.867 -8.804 11.439 1.00 54.84 92 ILE A CA 1
ATOM 740 C C . ILE A 1 92 ? -22.594 -10.288 11.170 1.00 54.84 92 ILE A C 1
ATOM 742 O O . ILE A 1 92 ? -22.622 -11.092 12.104 1.00 54.84 92 ILE A O 1
ATOM 746 N N . GLU A 1 93 ? -22.307 -10.649 9.918 1.00 54.81 93 GLU A N 1
ATOM 747 C CA . GLU A 1 93 ? -22.170 -12.047 9.500 1.00 54.81 93 GLU A CA 1
ATOM 748 C C . GLU A 1 93 ? -20.812 -12.656 9.885 1.00 54.81 93 GLU A C 1
ATOM 750 O O . GLU A 1 93 ? -20.764 -13.779 10.391 1.00 54.81 93 GLU A O 1
ATOM 755 N N . SER A 1 94 ? -19.713 -11.909 9.722 1.00 54.28 94 SER A N 1
ATOM 756 C CA . SER A 1 94 ? -18.350 -12.427 9.925 1.00 54.28 94 SER A CA 1
ATOM 757 C C . SER A 1 94 ? -17.562 -11.729 11.041 1.00 54.28 94 SER A C 1
ATOM 759 O O . SER A 1 94 ? -16.562 -12.272 11.516 1.00 54.28 94 SER A O 1
ATOM 761 N N . GLY A 1 95 ? -17.990 -10.549 11.500 1.00 59.22 95 GLY A N 1
ATOM 762 C CA . GLY A 1 95 ? -17.174 -9.686 12.362 1.00 59.22 95 GLY A CA 1
ATOM 763 C C . GLY A 1 95 ? -15.944 -9.108 11.651 1.00 59.22 95 GLY A C 1
ATOM 764 O O . GLY A 1 95 ? -15.560 -9.545 10.569 1.00 59.22 95 GLY A O 1
ATOM 765 N N . ILE A 1 96 ? -15.292 -8.129 12.285 1.00 68.31 96 ILE A N 1
ATOM 766 C CA . ILE A 1 96 ? -13.978 -7.649 11.838 1.00 68.31 96 ILE A CA 1
ATOM 767 C C . ILE A 1 96 ? -12.937 -8.672 12.294 1.00 68.31 96 ILE A C 1
ATOM 769 O O . ILE A 1 96 ? -12.546 -8.700 13.462 1.00 68.31 96 ILE A O 1
ATOM 773 N N . SER A 1 97 ? -12.532 -9.554 11.385 1.00 72.06 97 SER A N 1
ATOM 774 C CA . SER A 1 97 ? -11.462 -10.518 11.642 1.00 72.06 97 SER A CA 1
ATOM 775 C C . SER A 1 97 ? -10.087 -9.859 11.511 1.00 72.06 97 SER A C 1
ATOM 777 O O . SER A 1 97 ? -9.916 -8.904 10.753 1.00 72.06 97 SER A O 1
ATOM 779 N N . SER A 1 98 ? -9.071 -10.405 12.185 1.00 70.25 98 SER A N 1
ATOM 780 C CA . SER A 1 98 ? -7.682 -9.967 11.989 1.00 70.25 98 SER A CA 1
ATOM 781 C C . SER A 1 98 ? -7.240 -10.104 10.527 1.00 70.25 98 SER A C 1
ATOM 783 O O . SER A 1 98 ? -6.464 -9.281 10.062 1.00 70.25 98 SER A O 1
ATOM 785 N N . ALA A 1 99 ? -7.769 -11.083 9.783 1.00 77.00 99 ALA A N 1
ATOM 786 C CA . ALA A 1 99 ? -7.478 -11.252 8.360 1.00 77.00 99 ALA A CA 1
ATOM 787 C C . ALA A 1 99 ? -7.981 -10.067 7.517 1.00 77.00 99 ALA A C 1
ATOM 789 O O . ALA A 1 99 ? -7.244 -9.575 6.668 1.00 77.00 99 ALA A O 1
ATOM 790 N N . ALA A 1 100 ? -9.183 -9.554 7.801 1.00 79.94 100 ALA A N 1
ATOM 791 C CA 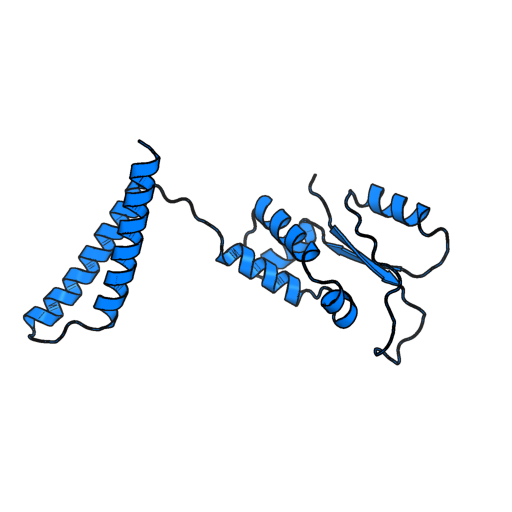. ALA A 1 100 ? -9.709 -8.362 7.132 1.00 79.94 100 ALA A CA 1
ATOM 792 C C . ALA A 1 100 ? -8.859 -7.116 7.440 1.00 79.94 100 ALA A C 1
ATOM 794 O O . ALA A 1 100 ? -8.602 -6.293 6.565 1.00 79.94 100 ALA A O 1
ATOM 795 N N . VAL A 1 101 ? -8.365 -6.993 8.677 1.00 82.06 101 VAL A N 1
ATOM 796 C CA . VAL A 1 101 ? -7.458 -5.898 9.060 1.00 82.06 101 VAL A CA 1
ATOM 797 C C . VAL A 1 101 ? -6.118 -6.016 8.336 1.00 82.06 101 VAL A C 1
ATOM 799 O O . VAL A 1 101 ? -5.632 -5.022 7.805 1.00 82.06 101 VAL A O 1
ATOM 802 N N . MET A 1 102 ? -5.539 -7.218 8.263 1.00 83.81 102 MET A N 1
ATOM 803 C CA . MET A 1 102 ? -4.303 -7.471 7.513 1.00 83.81 102 MET A CA 1
ATOM 804 C C . MET A 1 102 ? -4.469 -7.141 6.023 1.00 83.81 102 MET A C 1
ATOM 806 O O . MET A 1 102 ? -3.580 -6.541 5.425 1.00 83.81 102 MET A O 1
ATOM 810 N N . GLU A 1 103 ? -5.614 -7.470 5.422 1.00 87.62 103 GLU A N 1
ATOM 811 C CA . GLU A 1 103 ? -5.919 -7.116 4.032 1.00 87.62 103 GLU A CA 1
ATOM 812 C C . GLU A 1 103 ? -5.979 -5.594 3.828 1.00 87.62 103 GLU A C 1
ATOM 814 O O . GLU A 1 103 ? -5.388 -5.064 2.885 1.00 87.62 103 GLU A O 1
ATOM 819 N N . ILE A 1 104 ? -6.622 -4.868 4.747 1.00 87.31 104 ILE A N 1
ATOM 820 C CA . ILE A 1 104 ? -6.668 -3.402 4.711 1.00 87.31 104 ILE A CA 1
ATOM 821 C C . ILE A 1 104 ? -5.265 -2.806 4.883 1.00 87.31 104 ILE A C 1
ATOM 823 O O . ILE A 1 104 ? -4.920 -1.877 4.152 1.00 87.31 104 ILE A O 1
ATOM 827 N N . ILE A 1 105 ? -4.452 -3.336 5.804 1.00 87.94 105 ILE A N 1
ATOM 828 C CA . ILE A 1 105 ? -3.054 -2.922 6.006 1.00 87.94 105 ILE A CA 1
ATOM 829 C C . ILE A 1 105 ? -2.254 -3.112 4.715 1.00 87.94 105 ILE A C 1
ATOM 831 O O . ILE A 1 105 ? -1.605 -2.166 4.266 1.00 87.94 105 ILE A O 1
ATOM 835 N N . ASN A 1 106 ? -2.356 -4.284 4.080 1.00 87.81 106 ASN A N 1
ATOM 836 C CA . ASN A 1 106 ? -1.700 -4.559 2.803 1.00 87.81 106 ASN A CA 1
ATOM 837 C C . ASN A 1 106 ? -2.126 -3.548 1.746 1.00 87.81 106 ASN A C 1
ATOM 839 O O . ASN A 1 106 ? -1.274 -2.884 1.166 1.00 87.81 106 ASN A O 1
ATOM 843 N N . ASN A 1 107 ? -3.430 -3.336 1.569 1.00 89.00 107 ASN A N 1
ATOM 844 C CA . ASN A 1 107 ? -3.930 -2.401 0.570 1.00 89.00 107 ASN A CA 1
ATOM 845 C C . ASN A 1 107 ? -3.455 -0.959 0.825 1.00 89.00 107 ASN A C 1
ATOM 847 O O . ASN A 1 107 ? -3.121 -0.249 -0.121 1.00 89.00 107 ASN A O 1
ATOM 851 N N . VAL A 1 108 ? -3.413 -0.507 2.082 1.00 87.19 108 VAL A N 1
ATOM 852 C CA . VAL A 1 108 ? -2.871 0.819 2.421 1.00 87.19 108 VAL A CA 1
ATOM 853 C C . VAL A 1 108 ? -1.373 0.887 2.103 1.00 87.19 108 VAL A C 1
ATOM 855 O O . VAL A 1 108 ? -0.926 1.872 1.522 1.00 87.19 108 VAL A O 1
ATOM 858 N N . SER A 1 109 ? -0.615 -0.163 2.428 1.00 85.38 109 SER A N 1
ATOM 859 C CA . SER A 1 109 ? 0.832 -0.217 2.193 1.00 85.38 109 SER A CA 1
ATOM 860 C C . SER A 1 109 ? 1.206 -0.316 0.706 1.00 85.38 109 SER A C 1
ATOM 862 O O . SER A 1 109 ? 2.142 0.347 0.267 1.00 85.38 109 SER A O 1
ATOM 864 N N . GLU A 1 110 ? 0.453 -1.077 -0.091 1.00 85.00 110 GLU A N 1
ATOM 865 C CA . GLU A 1 110 ? 0.673 -1.259 -1.532 1.00 85.00 110 GLU A CA 1
ATOM 866 C C . GLU A 1 110 ? 0.330 0.004 -2.323 1.00 85.00 110 GLU A C 1
ATOM 868 O O . GLU A 1 110 ? 0.994 0.327 -3.306 1.00 85.00 110 GLU A O 1
ATOM 873 N N . ASN A 1 111 ? -0.682 0.751 -1.874 1.00 83.06 111 ASN A N 1
ATOM 874 C CA . ASN A 1 111 ? -1.083 2.016 -2.489 1.00 83.06 111 ASN A CA 1
ATOM 875 C C . ASN A 1 111 ? -0.326 3.225 -1.922 1.00 83.06 111 ASN A C 1
ATOM 877 O O . ASN A 1 111 ? -0.703 4.373 -2.179 1.00 83.06 111 ASN A O 1
ATOM 881 N N . ARG A 1 112 ? 0.744 2.991 -1.153 1.00 80.88 112 ARG A N 1
ATOM 882 C CA . ARG A 1 112 ? 1.603 4.051 -0.633 1.00 80.88 112 ARG A CA 1
ATOM 883 C C . ARG A 1 112 ? 2.217 4.830 -1.790 1.00 80.88 112 ARG A C 1
ATOM 885 O O . ARG A 1 112 ? 3.007 4.307 -2.575 1.00 80.88 112 ARG A O 1
ATOM 892 N N . GLN A 1 113 ? 1.913 6.121 -1.847 1.00 74.12 113 GLN A N 1
ATOM 893 C CA . GLN A 1 113 ? 2.604 7.028 -2.751 1.00 74.12 113 GLN A CA 1
ATOM 894 C C . GLN A 1 113 ? 3.986 7.354 -2.183 1.00 74.12 113 GLN A C 1
ATOM 896 O O . GLN A 1 113 ? 4.121 7.766 -1.031 1.00 74.12 113 GLN A O 1
ATOM 901 N N . VAL A 1 114 ? 5.020 7.160 -2.999 1.00 75.75 114 VAL A N 1
ATOM 902 C CA . VAL A 1 114 ? 6.398 7.511 -2.653 1.00 75.75 114 VAL A CA 1
ATOM 903 C C . VAL A 1 114 ? 6.774 8.763 -3.428 1.00 75.75 114 VAL A C 1
ATOM 905 O O . VAL A 1 114 ? 6.837 8.744 -4.657 1.00 75.75 114 VAL A O 1
ATOM 908 N N . THR A 1 115 ? 7.041 9.854 -2.712 1.00 79.44 115 THR A N 1
ATOM 909 C CA . THR A 1 115 ? 7.580 11.068 -3.326 1.00 79.44 115 THR A CA 1
ATOM 910 C C . THR A 1 115 ? 9.031 10.821 -3.712 1.00 79.44 115 THR A C 1
ATOM 912 O O . THR A 1 115 ? 9.879 10.562 -2.859 1.00 79.44 115 THR A O 1
ATOM 915 N N . VAL A 1 116 ? 9.320 10.916 -5.006 1.00 81.44 116 VAL A N 1
ATOM 916 C CA . VAL A 1 116 ? 10.672 10.791 -5.552 1.00 81.44 116 VAL A CA 1
ATOM 917 C C . VAL A 1 116 ? 11.073 12.147 -6.130 1.00 81.44 116 VAL A C 1
ATOM 919 O O . VAL A 1 116 ? 10.290 12.717 -6.891 1.00 81.44 116 VAL A O 1
ATOM 922 N N . PRO A 1 117 ? 12.267 12.683 -5.812 1.00 87.88 117 PRO A N 1
ATOM 923 C CA . PRO A 1 117 ? 12.761 13.892 -6.461 1.00 87.88 117 PRO A CA 1
ATOM 924 C C . PRO A 1 117 ? 12.757 13.738 -7.986 1.00 87.88 117 PRO A C 1
ATOM 926 O O . PRO A 1 117 ? 13.219 12.719 -8.506 1.00 87.88 117 PRO A O 1
ATOM 929 N N . ALA A 1 118 ? 12.267 14.754 -8.699 1.00 87.44 118 ALA A N 1
ATOM 930 C CA . ALA A 1 118 ? 12.116 14.721 -10.155 1.00 87.44 118 ALA A CA 1
ATOM 931 C C . ALA A 1 118 ? 13.434 14.385 -10.875 1.00 87.44 118 ALA A C 1
ATOM 933 O O . ALA A 1 118 ? 13.451 13.564 -11.792 1.00 87.44 118 ALA A O 1
ATOM 934 N N . GLU A 1 119 ? 14.552 14.946 -10.406 1.00 88.00 119 GLU A N 1
ATOM 935 C CA . GLU A 1 119 ? 15.893 14.676 -10.938 1.00 88.00 119 GLU A CA 1
ATOM 936 C C . GLU A 1 119 ? 16.324 13.215 -10.745 1.00 88.00 119 GLU A C 1
ATOM 938 O O . GLU A 1 119 ? 16.883 12.598 -11.655 1.00 88.00 119 GLU A O 1
ATOM 943 N N . LEU A 1 120 ? 16.024 12.630 -9.580 1.00 91.19 120 LEU A N 1
ATOM 944 C CA . LEU A 1 120 ? 16.338 11.232 -9.293 1.00 91.19 120 LEU A CA 1
ATOM 945 C C . LEU A 1 120 ? 15.504 10.303 -10.181 1.00 91.19 120 LEU A C 1
ATOM 947 O O . LEU A 1 120 ? 16.045 9.367 -10.770 1.00 91.19 120 LEU A O 1
ATOM 951 N N . LEU A 1 121 ? 14.205 10.584 -10.326 1.00 91.25 121 LEU A N 1
ATOM 952 C CA . LEU A 1 121 ? 13.325 9.824 -11.212 1.00 91.25 121 LEU A CA 1
ATOM 953 C C . LEU A 1 121 ? 13.790 9.920 -12.674 1.00 91.25 121 LEU A C 1
ATOM 955 O O . LEU A 1 121 ? 13.849 8.902 -13.362 1.00 91.25 121 LEU A O 1
ATOM 959 N N . ALA A 1 122 ? 14.185 11.110 -13.134 1.00 91.31 122 ALA A N 1
ATOM 960 C CA . ALA A 1 122 ? 14.732 11.313 -14.474 1.00 91.31 122 ALA A CA 1
ATOM 961 C C . ALA A 1 122 ? 16.007 10.483 -14.710 1.00 91.31 122 ALA A C 1
ATOM 963 O O . ALA A 1 122 ? 16.126 9.808 -15.735 1.00 91.31 122 ALA A O 1
ATOM 964 N N . SER A 1 123 ? 16.926 10.478 -13.740 1.00 94.12 123 SER A N 1
ATOM 965 C CA . SER A 1 123 ? 18.165 9.692 -13.793 1.00 94.12 123 SER A CA 1
ATOM 966 C C . SER A 1 123 ? 17.897 8.179 -13.828 1.00 94.12 123 SER A C 1
ATOM 968 O O . SER A 1 123 ? 18.506 7.442 -14.612 1.00 94.12 123 SER A O 1
ATOM 970 N N . LEU A 1 124 ? 16.923 7.700 -13.045 1.00 93.25 124 LEU A N 1
ATOM 971 C CA . LEU A 1 124 ? 16.500 6.296 -13.053 1.00 93.25 124 LEU A CA 1
ATOM 972 C C . LEU A 1 124 ? 15.864 5.888 -14.387 1.00 93.25 124 LEU A C 1
ATOM 974 O O . LEU A 1 124 ? 16.208 4.833 -14.923 1.00 93.25 124 LEU A O 1
ATOM 978 N N . ILE A 1 125 ? 14.988 6.729 -14.950 1.00 94.06 125 ILE A N 1
ATOM 979 C CA . ILE A 1 125 ? 14.384 6.516 -16.276 1.00 94.06 125 ILE A CA 1
ATOM 980 C C . ILE A 1 125 ? 15.481 6.406 -17.338 1.00 94.06 125 ILE A C 1
ATOM 982 O O . ILE A 1 125 ? 15.494 5.448 -18.110 1.00 94.06 125 ILE A O 1
ATOM 986 N N . GLN A 1 126 ? 16.443 7.332 -17.338 1.00 94.38 126 GLN A N 1
ATOM 987 C CA . GLN A 1 126 ? 17.553 7.320 -18.290 1.00 94.38 126 GLN A CA 1
ATOM 988 C C . GLN A 1 126 ? 18.418 6.059 -18.153 1.00 94.38 126 GLN A C 1
ATOM 990 O O . GLN A 1 126 ? 18.787 5.441 -19.151 1.00 94.38 126 GLN A O 1
ATOM 995 N N . THR A 1 127 ? 18.713 5.639 -16.921 1.00 94.94 127 THR A N 1
ATOM 996 C CA . THR A 1 127 ? 19.486 4.416 -16.660 1.00 94.94 127 THR A CA 1
ATOM 997 C C . THR A 1 127 ? 18.742 3.170 -17.153 1.00 94.94 127 THR A C 1
ATOM 999 O O . THR A 1 127 ? 19.346 2.277 -17.755 1.00 94.94 127 THR A O 1
ATOM 1002 N N . ALA A 1 128 ? 17.424 3.110 -16.943 1.00 93.94 128 ALA A N 1
ATOM 1003 C CA . ALA A 1 128 ? 16.587 2.016 -17.420 1.00 93.94 128 ALA A CA 1
ATOM 1004 C C . ALA A 1 128 ? 16.548 1.953 -18.957 1.00 93.94 128 ALA A C 1
ATOM 1006 O O . ALA A 1 128 ? 16.735 0.876 -19.521 1.00 93.94 128 ALA A O 1
ATOM 1007 N N . GLU A 1 129 ? 16.386 3.093 -19.635 1.00 94.25 129 GLU A N 1
ATOM 1008 C CA . GLU A 1 129 ? 16.432 3.189 -21.103 1.00 94.25 129 GLU A CA 1
ATOM 1009 C C . GLU A 1 129 ? 17.768 2.699 -21.659 1.00 94.25 129 GLU A C 1
ATOM 1011 O O . GLU A 1 129 ? 17.797 1.848 -22.545 1.00 94.25 129 GLU A O 1
ATOM 1016 N N . GLN A 1 130 ? 18.884 3.154 -21.085 1.00 92.62 130 GLN A N 1
ATOM 1017 C CA . GLN A 1 130 ? 20.215 2.714 -21.506 1.00 92.62 130 GLN A CA 1
ATOM 1018 C C . GLN A 1 130 ? 20.412 1.201 -21.343 1.00 92.62 130 GLN A C 1
ATOM 1020 O O . GLN A 1 130 ? 21.043 0.558 -22.186 1.00 92.62 130 GLN A O 1
ATOM 1025 N N . ALA A 1 131 ? 19.874 0.609 -20.275 1.00 93.19 131 ALA A N 1
ATOM 1026 C CA . ALA A 1 131 ? 19.920 -0.836 -20.074 1.00 93.19 131 ALA A CA 1
ATOM 1027 C C . ALA A 1 131 ? 19.051 -1.598 -21.093 1.00 93.19 131 ALA A C 1
ATOM 1029 O O . ALA A 1 131 ? 19.436 -2.688 -21.529 1.00 93.19 131 ALA A O 1
ATOM 1030 N N . LEU A 1 132 ? 17.904 -1.035 -21.487 1.00 93.75 132 LEU A N 1
ATOM 1031 C CA . LEU A 1 132 ? 17.031 -1.605 -22.515 1.00 93.75 132 LEU A CA 1
ATOM 1032 C C . LEU A 1 132 ? 17.659 -1.503 -23.911 1.00 93.75 132 LEU A C 1
ATOM 1034 O O . LEU A 1 132 ? 17.684 -2.513 -24.614 1.00 93.75 132 LEU A O 1
ATOM 1038 N N . TRP A 1 133 ? 18.266 -0.366 -24.273 1.00 92.44 133 TRP A N 1
ATOM 1039 C CA . TRP A 1 133 ? 18.956 -0.192 -25.560 1.00 92.44 133 TRP A CA 1
ATOM 1040 C C . TRP A 1 133 ? 20.056 -1.221 -25.777 1.00 92.44 133 TRP A C 1
ATOM 1042 O O . TRP A 1 133 ? 20.147 -1.792 -26.857 1.00 92.44 133 TRP A O 1
ATOM 1052 N N . LYS A 1 134 ? 20.845 -1.546 -24.744 1.00 89.56 134 LYS A N 1
ATOM 1053 C CA . LYS A 1 134 ? 21.873 -2.598 -24.844 1.00 89.56 134 LYS A CA 1
ATOM 1054 C C . LYS A 1 134 ? 21.291 -3.947 -25.274 1.00 89.56 134 LYS A C 1
ATOM 1056 O O . LYS A 1 134 ? 21.923 -4.672 -26.034 1.00 89.56 134 LYS A O 1
ATOM 1061 N N . ARG A 1 135 ? 20.095 -4.290 -24.788 1.00 87.44 135 ARG A N 1
ATOM 1062 C CA . ARG A 1 135 ? 19.410 -5.546 -25.132 1.00 87.44 135 ARG A CA 1
ATOM 1063 C C . ARG A 1 135 ? 18.751 -5.481 -26.504 1.00 87.44 135 ARG A C 1
ATOM 1065 O O . ARG A 1 135 ? 18.786 -6.463 -27.239 1.00 87.44 135 ARG A O 1
ATOM 1072 N N . GLU A 1 136 ? 18.165 -4.339 -26.839 1.00 90.25 136 GLU A N 1
ATOM 1073 C CA . GLU A 1 136 ? 17.546 -4.100 -28.141 1.00 90.25 136 GLU A CA 1
ATOM 1074 C C . GLU A 1 136 ? 18.580 -4.122 -29.271 1.00 90.25 136 GLU A C 1
ATOM 1076 O O . GLU A 1 136 ? 18.378 -4.802 -30.275 1.00 90.25 136 GLU A O 1
ATOM 1081 N N . TRP A 1 137 ? 19.707 -3.431 -29.092 1.00 90.50 137 TRP A N 1
ATOM 1082 C CA . TRP A 1 137 ? 20.806 -3.418 -30.053 1.00 90.50 137 TRP A CA 1
ATOM 1083 C C . TRP A 1 137 ? 21.430 -4.797 -30.208 1.00 90.50 137 TRP A C 1
ATOM 1085 O O . TRP A 1 137 ? 21.563 -5.245 -31.336 1.00 90.50 137 TRP A O 1
ATOM 1095 N N . ALA A 1 138 ? 21.676 -5.532 -29.118 1.00 91.50 138 ALA A N 1
ATOM 1096 C CA . ALA A 1 138 ? 22.173 -6.905 -29.217 1.00 91.50 138 ALA A CA 1
ATOM 1097 C C . ALA A 1 138 ? 21.244 -7.807 -30.053 1.00 91.50 138 ALA A C 1
ATOM 1099 O O . ALA A 1 138 ? 21.712 -8.561 -30.901 1.00 91.50 138 ALA A O 1
ATOM 1100 N N . ALA A 1 139 ? 19.922 -7.715 -29.863 1.00 88.56 139 ALA A N 1
ATOM 1101 C CA . ALA A 1 139 ? 18.976 -8.473 -30.681 1.00 88.56 139 ALA A CA 1
ATOM 1102 C C . ALA A 1 139 ? 19.063 -8.076 -32.165 1.00 88.56 139 ALA A C 1
ATOM 1104 O O . ALA A 1 139 ? 19.133 -8.947 -33.032 1.00 88.56 139 ALA A O 1
ATOM 1105 N N . ARG A 1 140 ? 19.122 -6.771 -32.455 1.00 88.31 140 ARG A N 1
ATOM 1106 C CA . ARG A 1 140 ? 19.200 -6.247 -33.827 1.00 88.31 140 ARG A CA 1
ATOM 1107 C C . ARG A 1 140 ? 20.519 -6.572 -34.524 1.00 88.31 140 ARG A C 1
ATOM 1109 O O . ARG A 1 140 ? 20.487 -6.948 -35.691 1.00 88.31 140 ARG A O 1
ATOM 1116 N N . ASP A 1 141 ? 21.641 -6.500 -33.816 1.00 93.19 141 ASP A N 1
ATOM 1117 C CA . ASP A 1 141 ? 22.971 -6.838 -34.336 1.00 93.19 141 ASP A CA 1
ATOM 1118 C C . ASP A 1 141 ? 23.059 -8.319 -34.730 1.00 93.19 141 ASP A C 1
ATOM 1120 O O . ASP A 1 141 ? 23.725 -8.678 -35.700 1.00 93.19 141 ASP A O 1
ATOM 1124 N N . HIS A 1 142 ? 22.328 -9.185 -34.025 1.00 89.88 142 HIS A N 1
ATOM 1125 C CA . HIS A 1 142 ? 22.192 -10.603 -34.359 1.00 89.88 142 HIS A CA 1
ATOM 1126 C C . HIS A 1 142 ? 21.075 -10.90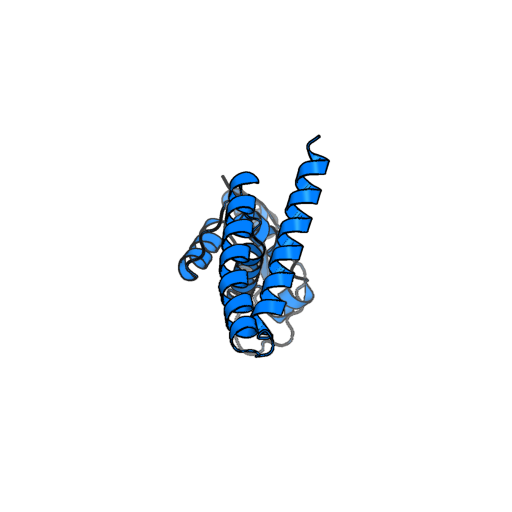0 -35.378 1.00 89.88 142 HIS A C 1
ATOM 1128 O O . HIS A 1 142 ? 20.816 -12.068 -35.669 1.00 89.88 142 HIS A O 1
ATOM 1134 N N . GLY A 1 143 ? 20.406 -9.877 -35.925 1.00 90.75 143 GLY A N 1
ATOM 1135 C CA . GLY A 1 143 ? 19.300 -10.033 -36.877 1.00 90.75 143 GLY A CA 1
ATOM 1136 C C . GLY A 1 143 ? 18.044 -10.673 -36.275 1.00 90.75 143 GLY A C 1
ATOM 1137 O O . GLY A 1 143 ? 17.207 -11.203 -37.005 1.00 90.75 143 GLY A O 1
ATOM 1138 N N . LEU A 1 144 ? 17.915 -10.656 -34.948 1.00 90.50 144 LEU A N 1
ATOM 1139 C CA . LEU A 1 144 ? 16.800 -11.236 -34.211 1.00 90.50 144 LEU A CA 1
ATOM 1140 C C . LEU A 1 144 ? 15.715 -10.188 -33.949 1.00 90.50 144 LEU A C 1
ATOM 1142 O O . LEU A 1 144 ? 15.973 -8.987 -33.840 1.00 90.50 144 LEU A O 1
ATOM 1146 N N . ALA A 1 145 ? 14.479 -10.659 -33.793 1.00 90.38 145 ALA A N 1
ATOM 1147 C CA . ALA A 1 145 ? 13.394 -9.816 -33.317 1.00 90.38 145 ALA A CA 1
ATOM 1148 C C . ALA A 1 145 ? 13.676 -9.338 -31.883 1.00 90.38 145 ALA A C 1
ATOM 1150 O O . ALA A 1 145 ? 14.207 -10.082 -31.053 1.00 90.38 145 ALA A O 1
ATOM 1151 N N . VAL A 1 146 ? 13.293 -8.095 -31.584 1.00 90.44 146 VAL A N 1
ATOM 1152 C CA . VAL A 1 146 ? 13.415 -7.538 -30.232 1.00 90.44 146 VAL A CA 1
ATOM 1153 C C . VAL A 1 146 ? 12.532 -8.356 -29.277 1.00 90.44 146 VAL A C 1
ATOM 1155 O O . VAL A 1 146 ? 11.351 -8.550 -29.573 1.00 90.44 146 VAL A O 1
ATOM 1158 N N . PRO A 1 147 ? 13.061 -8.838 -28.137 1.00 92.19 147 PRO A N 1
ATOM 1159 C CA . PRO A 1 147 ? 12.274 -9.623 -27.193 1.00 92.19 147 PRO A CA 1
ATOM 1160 C C . PRO A 1 147 ? 11.075 -8.844 -26.641 1.00 92.19 147 PRO A C 1
ATOM 1162 O O . PRO A 1 147 ? 11.214 -7.688 -26.244 1.00 92.19 147 PRO A O 1
ATOM 1165 N N . GLU A 1 148 ? 9.922 -9.505 -26.501 1.00 92.19 148 GLU A N 1
ATOM 1166 C CA . GLU A 1 148 ? 8.689 -8.897 -25.966 1.00 92.19 148 GLU A CA 1
ATOM 1167 C C . GLU A 1 148 ? 8.903 -8.250 -24.584 1.00 92.19 148 GLU A C 1
ATOM 1169 O O . GLU A 1 148 ? 8.347 -7.196 -24.274 1.00 92.19 148 GLU A O 1
ATOM 1174 N N . CYS A 1 149 ? 9.774 -8.837 -23.756 1.00 89.06 149 CYS A N 1
ATOM 1175 C CA . CYS A 1 149 ? 10.098 -8.301 -22.436 1.00 89.06 149 CYS A CA 1
ATOM 1176 C C . CYS A 1 149 ? 10.792 -6.928 -22.488 1.00 89.06 149 CYS A C 1
ATOM 1178 O O . CYS A 1 149 ? 10.672 -6.163 -21.531 1.00 89.06 149 CYS A O 1
ATOM 1180 N N . VAL A 1 150 ? 11.500 -6.608 -23.577 1.00 91.12 150 VAL A N 1
ATOM 1181 C CA . VAL A 1 150 ? 12.115 -5.292 -23.805 1.00 91.12 150 VAL A CA 1
ATOM 1182 C C . VAL A 1 150 ? 11.033 -4.293 -24.200 1.00 91.12 150 VAL A C 1
ATOM 1184 O O . VAL A 1 150 ? 10.946 -3.238 -23.579 1.00 91.12 150 VAL A O 1
ATOM 1187 N N . THR A 1 151 ? 10.150 -4.660 -25.132 1.00 90.69 151 THR A N 1
ATOM 1188 C CA . THR A 1 151 ? 9.022 -3.822 -25.573 1.00 90.69 151 THR A CA 1
ATOM 1189 C C . THR A 1 151 ? 8.101 -3.450 -24.410 1.00 90.69 151 THR A C 1
ATOM 1191 O O . THR A 1 151 ? 7.869 -2.269 -24.165 1.00 90.69 151 THR A O 1
ATOM 1194 N N . ARG A 1 152 ? 7.668 -4.432 -23.608 1.00 93.38 152 ARG A N 1
ATOM 1195 C CA . ARG A 1 152 ? 6.803 -4.189 -22.441 1.00 93.38 152 ARG A CA 1
ATOM 1196 C C . ARG A 1 152 ? 7.467 -3.275 -21.405 1.00 93.38 152 ARG A C 1
ATOM 1198 O O . ARG A 1 152 ? 6.826 -2.408 -20.823 1.00 93.38 152 ARG A O 1
ATOM 1205 N N . ARG A 1 153 ? 8.769 -3.451 -21.154 1.00 93.38 153 ARG A N 1
ATOM 1206 C CA . ARG A 1 153 ? 9.509 -2.588 -20.214 1.00 93.38 153 ARG A CA 1
ATOM 1207 C C . ARG A 1 153 ? 9.701 -1.176 -20.763 1.00 93.38 153 ARG A C 1
ATOM 1209 O O . ARG A 1 153 ? 9.673 -0.229 -19.983 1.00 93.38 153 ARG A O 1
ATOM 1216 N N . GLN A 1 154 ? 9.844 -1.026 -22.078 1.00 93.06 154 GLN A N 1
ATOM 1217 C CA . GLN A 1 154 ? 9.916 0.280 -22.725 1.00 93.06 154 GLN A CA 1
ATOM 1218 C C . GLN A 1 154 ? 8.596 1.056 -22.589 1.00 93.06 154 GLN A C 1
ATOM 1220 O O . GLN A 1 154 ? 8.618 2.264 -22.372 1.00 93.06 154 GLN A O 1
ATOM 1225 N N . GLU A 1 155 ? 7.447 0.380 -22.641 1.00 93.94 155 GLU A N 1
ATOM 1226 C CA . GLU A 1 155 ? 6.141 1.007 -22.391 1.00 93.94 155 GLU A CA 1
ATOM 1227 C C . GLU A 1 155 ? 6.033 1.567 -20.967 1.00 93.94 155 GLU A C 1
ATOM 1229 O O . GLU A 1 155 ? 5.607 2.708 -20.790 1.00 93.94 155 GLU A O 1
ATOM 1234 N N . VAL A 1 156 ? 6.489 0.817 -19.957 1.00 93.81 156 VAL A N 1
ATOM 1235 C CA . VAL A 1 156 ? 6.516 1.278 -18.554 1.00 93.81 156 VAL A CA 1
ATOM 1236 C C . VAL A 1 156 ? 7.407 2.514 -18.394 1.00 93.81 156 VAL A C 1
ATOM 1238 O O . VAL A 1 156 ? 7.027 3.489 -17.747 1.00 93.81 156 VAL A O 1
ATOM 1241 N N . VAL A 1 157 ? 8.577 2.510 -19.032 1.00 94.12 157 VAL A N 1
ATOM 1242 C CA . VAL A 1 157 ? 9.489 3.662 -19.063 1.00 94.12 157 VAL A CA 1
ATOM 1243 C C . VAL A 1 157 ? 8.826 4.882 -19.717 1.00 94.12 157 VAL A C 1
ATOM 1245 O O . VAL A 1 157 ? 8.921 5.994 -19.195 1.00 94.12 157 VAL A O 1
ATOM 1248 N N . ASN A 1 158 ? 8.096 4.686 -20.818 1.00 92.44 158 ASN A N 1
ATOM 1249 C CA . ASN A 1 158 ? 7.377 5.762 -21.503 1.00 92.44 158 ASN A CA 1
ATOM 1250 C C . ASN A 1 158 ? 6.247 6.348 -20.637 1.00 92.44 158 ASN A C 1
ATOM 1252 O O . ASN A 1 158 ? 6.042 7.567 -20.629 1.00 92.44 158 ASN A O 1
ATOM 1256 N N . GLN A 1 159 ? 5.542 5.509 -19.875 1.00 92.44 159 GLN A N 1
ATOM 1257 C CA . GLN A 1 159 ? 4.542 5.961 -18.904 1.00 92.44 159 GLN A CA 1
ATOM 1258 C C . GLN A 1 159 ? 5.191 6.809 -17.802 1.00 92.44 159 GLN A C 1
ATOM 1260 O O . GLN A 1 159 ? 4.752 7.934 -17.564 1.00 92.44 159 GLN A O 1
ATOM 1265 N N . ALA A 1 160 ? 6.288 6.334 -17.203 1.00 90.69 160 ALA A N 1
ATOM 1266 C CA . ALA A 1 160 ? 7.020 7.074 -16.172 1.00 90.69 160 ALA A CA 1
ATOM 1267 C C . ALA A 1 160 ? 7.524 8.438 -16.680 1.00 90.69 160 ALA A C 1
ATOM 1269 O O . ALA A 1 160 ? 7.401 9.455 -15.997 1.00 90.69 160 ALA A O 1
ATOM 1270 N N . ARG A 1 161 ? 8.022 8.490 -17.921 1.00 91.69 161 ARG A N 1
ATOM 1271 C CA . ARG A 1 161 ? 8.453 9.731 -18.581 1.00 91.69 161 ARG A CA 1
ATOM 1272 C C . ARG A 1 161 ? 7.296 10.707 -18.813 1.00 91.69 161 ARG A C 1
ATOM 1274 O O . ARG A 1 161 ? 7.490 11.915 -18.698 1.00 91.69 161 ARG A O 1
ATOM 1281 N N . THR A 1 162 ? 6.109 10.203 -19.142 1.00 91.00 162 THR A N 1
ATOM 1282 C CA . THR A 1 162 ? 4.902 11.029 -19.318 1.00 91.00 162 THR A CA 1
ATOM 1283 C C . THR A 1 162 ? 4.464 11.637 -17.989 1.00 91.00 162 THR A C 1
ATOM 1285 O O . THR A 1 162 ? 4.219 12.839 -17.919 1.00 91.00 162 THR A O 1
ATOM 1288 N N . LEU A 1 163 ? 4.458 10.837 -16.919 1.00 86.56 163 LEU A N 1
ATOM 1289 C CA . LEU A 1 163 ? 4.151 11.314 -15.571 1.00 86.56 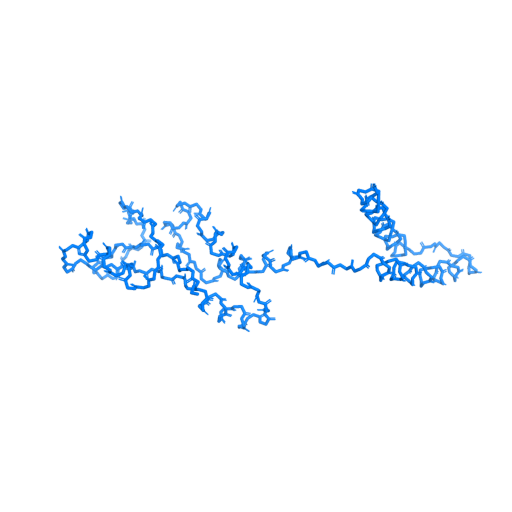163 LEU A CA 1
ATOM 1290 C C . LEU A 1 163 ? 5.117 12.418 -15.128 1.00 86.56 163 LEU A C 1
ATOM 1292 O O . LEU A 1 163 ? 4.668 13.449 -14.634 1.00 86.56 163 LEU A O 1
ATOM 1296 N N . LEU A 1 164 ? 6.423 12.253 -15.358 1.00 86.69 164 LEU A N 1
ATOM 1297 C CA . LEU A 1 164 ? 7.417 13.272 -15.012 1.00 86.69 164 LEU A CA 1
ATOM 1298 C C . LEU A 1 164 ? 7.148 14.613 -15.721 1.00 86.69 164 LEU A C 1
ATOM 1300 O O . LEU A 1 164 ? 7.190 15.666 -15.087 1.00 86.69 164 LEU A O 1
ATOM 1304 N N . LYS A 1 165 ? 6.835 14.576 -17.024 1.00 84.75 165 LYS A N 1
ATOM 1305 C CA . LYS A 1 165 ? 6.521 15.782 -17.809 1.00 84.75 165 LYS A CA 1
ATOM 1306 C C . LYS A 1 165 ? 5.279 16.499 -17.288 1.00 84.75 165 LYS A C 1
ATOM 1308 O O . LYS A 1 165 ? 5.323 17.709 -17.100 1.00 84.75 165 LYS A O 1
ATOM 1313 N N . ASN A 1 166 ? 4.206 15.759 -17.013 1.00 82.38 166 ASN A N 1
ATOM 1314 C CA . ASN A 1 166 ? 2.954 16.343 -16.527 1.00 82.38 166 ASN A CA 1
ATOM 1315 C C . ASN A 1 166 ? 3.143 17.046 -15.172 1.00 82.38 166 ASN A C 1
ATOM 1317 O O . ASN A 1 166 ? 2.662 18.157 -14.995 1.00 82.38 166 ASN A O 1
ATOM 1321 N N . ASN A 1 167 ? 3.926 16.454 -14.264 1.00 72.94 167 ASN A N 1
ATOM 1322 C CA . ASN A 1 167 ? 4.221 17.052 -12.956 1.00 72.94 167 ASN A CA 1
ATOM 1323 C C . ASN A 1 167 ? 5.171 18.263 -13.030 1.00 72.94 167 ASN A C 1
ATOM 1325 O O . ASN A 1 167 ? 5.184 19.090 -12.121 1.00 72.94 167 ASN A O 1
ATOM 1329 N N . THR A 1 168 ? 5.988 18.374 -14.084 1.00 63.12 168 THR A N 1
ATOM 1330 C CA . THR A 1 168 ? 6.862 19.545 -14.280 1.00 63.12 168 THR A CA 1
ATOM 1331 C C . THR A 1 168 ? 6.052 20.749 -14.765 1.00 63.12 168 THR A C 1
ATOM 1333 O O . THR A 1 168 ? 6.282 21.853 -14.297 1.00 63.12 168 THR A O 1
ATOM 1336 N N . HIS A 1 169 ? 5.055 20.533 -15.631 1.00 59.97 169 HIS A N 1
ATOM 1337 C CA . HIS A 1 169 ? 4.195 21.603 -16.150 1.00 59.97 169 HIS A CA 1
ATOM 1338 C C . HIS A 1 169 ? 3.187 22.169 -15.135 1.00 59.97 169 HIS A C 1
ATOM 1340 O O . HIS A 1 169 ? 2.722 23.284 -15.329 1.00 59.97 169 HIS A O 1
ATOM 1346 N N . GLU A 1 170 ? 2.831 21.430 -14.081 1.00 56.66 170 GLU A N 1
ATOM 1347 C CA . GLU A 1 170 ? 1.945 21.932 -13.013 1.00 56.66 170 GLU A CA 1
ATOM 1348 C C . GLU A 1 170 ? 2.662 22.824 -11.982 1.00 56.66 170 GLU A C 1
ATOM 1350 O O . GLU A 1 170 ? 1.995 23.464 -11.172 1.00 56.66 170 GLU A O 1
ATOM 1355 N N . ASN A 1 171 ? 4.001 22.865 -11.992 1.00 53.84 171 ASN A N 1
ATOM 1356 C CA . ASN A 1 171 ? 4.812 23.629 -11.034 1.00 53.84 171 ASN A CA 1
ATOM 1357 C C . ASN A 1 171 ? 5.438 24.917 -11.620 1.00 53.84 171 ASN A C 1
ATOM 1359 O O . ASN A 1 171 ? 6.205 25.569 -10.908 1.00 53.84 171 ASN A O 1
ATOM 1363 N N . ASP A 1 172 ? 5.112 25.274 -12.869 1.00 45.62 172 ASP A N 1
ATOM 1364 C CA . ASP A 1 172 ? 5.449 26.555 -13.526 1.00 45.62 172 ASP A CA 1
ATOM 1365 C C . ASP A 1 172 ? 4.257 27.531 -13.475 1.00 45.62 172 ASP A C 1
ATOM 1367 O O . ASP A 1 172 ? 4.488 28.744 -13.246 1.00 45.62 172 ASP A O 1
#

Radius of gyration: 25.74 Å; chains: 1; bounding box: 53×50×71 Å

pLDDT: mean 73.16, std 19.6, range [26.09, 94.94]